Protein AF-A0A482ZYR1-F1 (afdb_monomer_lite)

Secondary structure (DSSP, 8-state):
--------PPPHHHHHHHHHHHHTTT----SSHHHHHHHHT-

Radius of gyration: 16.07 Å; chains: 1; bounding box: 25×42×28 Å

Structure (mmCIF, N/CA/C/O backbone):
data_AF-A0A482ZYR1-F1
#
_entry.id   AF-A0A482ZYR1-F1
#
loop_
_atom_site.group_PDB
_atom_site.id
_atom_site.type_symbol
_atom_site.label_atom_id
_atom_site.label_alt_id
_atom_site.label_comp_id
_atom_site.label_asym_id
_atom_site.label_entity_id
_atom_site.label_seq_id
_atom_site.pdbx_PDB_ins_code
_atom_site.Cartn_x
_atom_site.Cartn_y
_atom_site.Cartn_z
_atom_site.occupancy
_atom_site.B_iso_or_equiv
_atom_site.auth_seq_id
_atom_site.auth_comp_id
_atom_site.auth_asym_id
_atom_site.auth_atom_id
_atom_site.pdbx_PDB_model_num
ATOM 1 N N . MET A 1 1 ? 4.973 33.355 -14.957 1.00 43.47 1 MET A N 1
ATOM 2 C CA . MET A 1 1 ? 5.706 32.251 -14.302 1.00 43.47 1 MET A CA 1
ATOM 3 C C . MET A 1 1 ? 5.135 30.946 -14.833 1.00 43.47 1 MET A C 1
ATOM 5 O O . M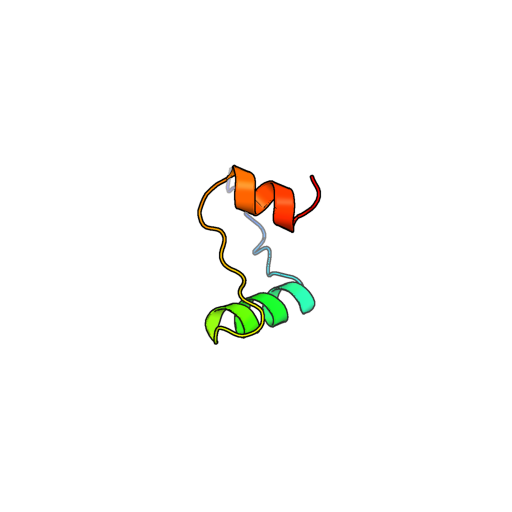ET A 1 1 ? 3.940 30.738 -14.689 1.00 43.47 1 MET A O 1
ATOM 9 N N . LYS A 1 2 ? 5.922 30.140 -15.555 1.00 47.00 2 LYS A N 1
ATOM 10 C CA . LYS A 1 2 ? 5.486 28.819 -16.030 1.00 47.00 2 LYS A CA 1
ATOM 11 C C . LYS A 1 2 ? 5.892 27.815 -14.953 1.00 47.00 2 LYS A C 1
ATOM 13 O O . LYS A 1 2 ? 7.084 27.581 -14.794 1.00 47.00 2 LYS A O 1
ATOM 18 N N . ASN A 1 3 ? 4.935 27.284 -14.195 1.00 50.72 3 ASN A N 1
ATOM 19 C CA . ASN A 1 3 ? 5.201 26.168 -13.291 1.00 50.72 3 ASN A CA 1
ATOM 20 C C . ASN A 1 3 ? 5.474 24.934 -14.152 1.00 50.72 3 ASN A C 1
ATOM 22 O O . ASN A 1 3 ? 4.552 24.269 -14.617 1.00 50.72 3 ASN A O 1
ATOM 26 N N . THR A 1 4 ? 6.746 24.666 -14.420 1.00 53.69 4 THR A N 1
ATOM 27 C CA . THR A 1 4 ? 7.190 23.395 -14.979 1.00 53.69 4 THR A CA 1
ATOM 28 C C . THR A 1 4 ? 7.064 22.348 -13.882 1.00 53.69 4 THR A C 1
ATOM 30 O O . THR A 1 4 ? 7.983 22.169 -13.086 1.00 53.69 4 THR A O 1
ATOM 33 N N . VAL A 1 5 ? 5.917 21.670 -13.816 1.00 62.91 5 VAL A N 1
ATOM 34 C CA . VAL A 1 5 ? 5.888 20.310 -13.275 1.00 62.91 5 VAL A CA 1
ATOM 35 C C . VAL A 1 5 ? 6.860 19.515 -14.139 1.00 62.91 5 VAL A C 1
ATOM 37 O O . VAL A 1 5 ? 6.602 19.276 -15.317 1.00 62.91 5 VAL A O 1
ATOM 40 N N . SER A 1 6 ? 8.042 19.214 -13.599 1.00 60.47 6 SER A N 1
ATOM 41 C CA . SER A 1 6 ? 8.904 18.192 -14.182 1.00 60.47 6 SER A CA 1
ATOM 42 C C . SER A 1 6 ? 8.039 16.954 -14.359 1.00 60.47 6 SER A C 1
ATOM 44 O O . SER A 1 6 ? 7.288 16.620 -13.446 1.00 60.47 6 SER A O 1
ATOM 46 N N . ASN A 1 7 ? 8.097 16.313 -15.518 1.00 68.56 7 ASN A N 1
ATOM 47 C CA . ASN A 1 7 ? 7.383 15.068 -15.754 1.00 68.56 7 ASN A CA 1
ATOM 48 C C . ASN A 1 7 ? 7.970 14.020 -14.785 1.00 68.56 7 ASN A C 1
ATOM 50 O O . ASN A 1 7 ? 9.036 13.468 -15.053 1.00 68.56 7 ASN A O 1
ATOM 54 N N . ILE A 1 8 ? 7.379 13.874 -13.590 1.00 76.62 8 ILE A N 1
ATOM 55 C CA . ILE A 1 8 ? 7.820 12.916 -12.571 1.00 76.62 8 ILE A CA 1
ATOM 56 C C . ILE A 1 8 ? 7.314 11.562 -13.048 1.00 76.62 8 ILE A C 1
ATOM 58 O O . ILE A 1 8 ? 6.203 11.149 -12.728 1.00 76.62 8 ILE A O 1
ATOM 62 N N . GLU A 1 9 ? 8.123 10.911 -13.875 1.00 85.06 9 GLU A N 1
ATOM 63 C CA . GLU A 1 9 ? 7.895 9.521 -14.236 1.00 85.06 9 GLU A CA 1
ATOM 64 C C . GLU A 1 9 ? 8.155 8.644 -13.000 1.00 85.06 9 GLU A C 1
ATOM 66 O O . GLU A 1 9 ? 9.136 8.875 -12.277 1.00 85.06 9 GLU A O 1
ATOM 71 N N . PRO A 1 10 ? 7.291 7.655 -12.715 1.00 91.56 10 PRO A N 1
ATOM 72 C CA . PRO A 1 10 ? 7.521 6.723 -11.623 1.00 91.56 10 PRO A CA 1
ATOM 73 C C . PRO A 1 10 ? 8.843 5.972 -11.806 1.00 91.56 10 PRO A C 1
ATOM 75 O O . PRO A 1 10 ? 9.297 5.725 -12.925 1.00 91.56 10 PRO A O 1
ATOM 78 N N . ASN A 1 11 ? 9.466 5.571 -10.697 1.00 93.75 11 ASN A N 1
ATOM 79 C CA . ASN A 1 11 ? 10.648 4.720 -10.786 1.00 93.75 11 ASN A CA 1
ATOM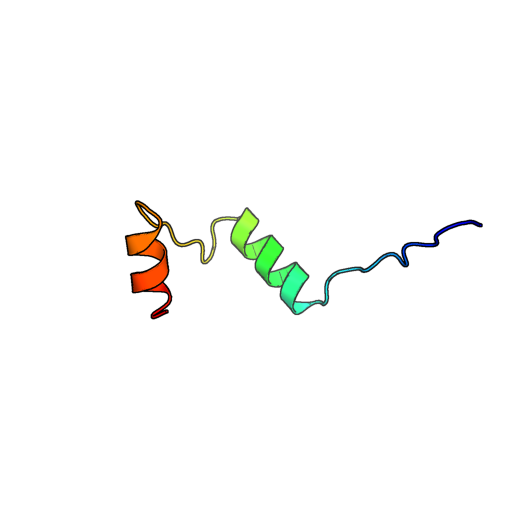 80 C C . ASN A 1 11 ? 10.271 3.333 -11.364 1.00 93.75 11 ASN A C 1
ATOM 82 O O . ASN A 1 11 ? 9.095 2.955 -11.331 1.00 93.75 11 ASN A O 1
ATOM 86 N N . PRO A 1 12 ? 11.247 2.552 -11.864 1.00 94.81 12 PRO A N 1
ATOM 87 C CA . PRO A 1 12 ? 10.965 1.265 -12.500 1.00 94.81 12 PRO A CA 1
ATOM 88 C C . PRO A 1 12 ? 10.151 0.294 -11.634 1.00 94.81 12 PRO A C 1
ATOM 90 O O . PRO A 1 12 ? 9.236 -0.345 -12.145 1.00 94.81 12 PRO A O 1
ATOM 93 N N . LEU A 1 13 ? 10.421 0.234 -10.325 1.00 96.94 13 LEU A N 1
ATOM 94 C CA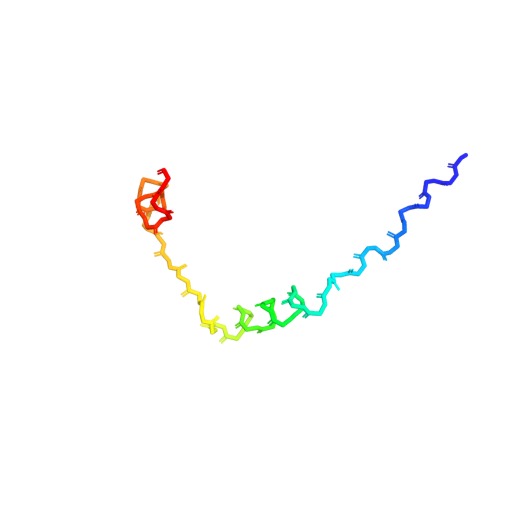 . LEU A 1 13 ? 9.683 -0.628 -9.398 1.00 96.94 13 LEU A CA 1
ATOM 95 C C . LEU A 1 13 ? 8.221 -0.182 -9.264 1.00 96.94 13 LEU A C 1
ATOM 97 O O . LEU A 1 13 ? 7.314 -1.005 -9.250 1.00 96.94 13 LEU A O 1
ATOM 101 N N . THR A 1 14 ? 7.965 1.124 -9.209 1.00 95.56 14 THR A N 1
ATOM 102 C CA . THR A 1 14 ? 6.597 1.648 -9.189 1.00 95.56 14 THR A CA 1
ATOM 103 C C . THR A 1 14 ? 5.851 1.305 -10.478 1.00 95.56 14 THR A C 1
ATOM 105 O O . THR A 1 14 ? 4.692 0.907 -10.407 1.00 95.56 14 THR A O 1
ATOM 108 N N . VAL A 1 15 ? 6.496 1.407 -11.645 1.00 96.44 15 VAL A N 1
ATOM 109 C CA . VAL A 1 15 ? 5.886 1.017 -12.931 1.00 96.44 15 VAL A CA 1
ATOM 110 C C . VAL A 1 15 ? 5.536 -0.476 -12.956 1.00 96.44 15 VAL A C 1
ATOM 112 O O . VAL A 1 15 ? 4.453 -0.849 -13.411 1.00 96.44 15 VAL A O 1
ATOM 115 N N . GLU A 1 16 ? 6.423 -1.329 -12.443 1.00 95.75 16 GLU A N 1
ATOM 116 C CA . GLU A 1 16 ? 6.200 -2.774 -12.343 1.00 95.75 16 GLU A CA 1
ATOM 117 C C . GLU A 1 16 ? 5.000 -3.101 -11.449 1.00 95.75 16 GLU A C 1
ATOM 119 O O . GLU A 1 16 ? 4.072 -3.779 -11.889 1.00 95.75 16 GLU A O 1
ATOM 124 N N . ILE A 1 17 ? 4.965 -2.552 -10.231 1.00 96.44 17 ILE A N 1
ATOM 125 C CA . ILE A 1 17 ? 3.865 -2.785 -9.288 1.00 96.44 17 ILE A CA 1
ATOM 126 C C . ILE A 1 17 ? 2.534 -2.285 -9.860 1.00 96.44 17 ILE A C 1
ATOM 128 O O . ILE A 1 17 ? 1.538 -2.999 -9.783 1.00 96.44 17 ILE A O 1
ATOM 132 N N . LEU A 1 18 ? 2.512 -1.118 -10.517 1.00 95.69 18 LEU A N 1
ATOM 133 C CA . LEU A 1 18 ? 1.310 -0.625 -11.201 1.00 95.69 18 LEU A CA 1
ATOM 134 C C . LEU A 1 18 ? 0.823 -1.596 -12.286 1.00 95.69 18 LEU A C 1
ATOM 136 O O . L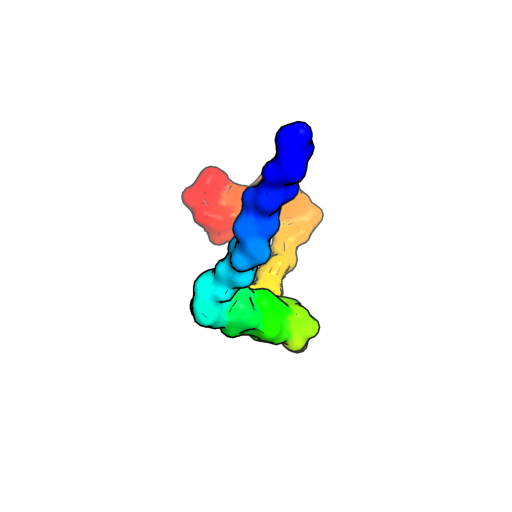EU A 1 18 ? -0.379 -1.834 -12.402 1.00 95.69 18 LEU A O 1
ATOM 140 N N . THR A 1 19 ? 1.744 -2.171 -13.062 1.00 95.50 19 THR A N 1
ATOM 141 C CA . THR A 1 19 ? 1.416 -3.144 -14.113 1.00 95.50 19 THR A CA 1
ATOM 142 C C . THR A 1 19 ? 0.850 -4.437 -13.519 1.00 95.50 19 THR A C 1
ATOM 144 O O . THR A 1 19 ? -0.141 -4.961 -14.029 1.00 95.50 19 THR A O 1
ATOM 147 N N . ASN A 1 20 ? 1.432 -4.928 -12.423 1.00 95.44 20 ASN A N 1
ATOM 148 C CA . ASN A 1 20 ? 0.960 -6.122 -11.717 1.00 95.44 20 ASN A CA 1
ATOM 149 C C . ASN A 1 20 ? -0.447 -5.897 -11.146 1.00 95.44 20 ASN A C 1
ATOM 151 O O . ASN A 1 20 ? -1.368 -6.660 -11.443 1.00 95.44 20 ASN A O 1
ATOM 155 N N . SER A 1 21 ? -0.664 -4.779 -10.447 1.00 94.56 21 SER A N 1
ATOM 156 C CA . SER A 1 21 ? -1.976 -4.453 -9.884 1.00 94.56 21 SER A CA 1
ATOM 157 C C . SER A 1 21 ? -3.060 -4.295 -10.957 1.00 94.56 21 SER A C 1
ATOM 159 O O . SER A 1 21 ? -4.189 -4.736 -10.752 1.00 94.56 21 SER A O 1
ATOM 161 N N . GLN A 1 22 ? -2.740 -3.732 -12.132 1.00 94.19 22 GLN A N 1
ATOM 162 C CA . GLN A 1 22 ? -3.687 -3.635 -13.257 1.00 94.19 22 GLN A CA 1
ATOM 163 C C . GLN A 1 22 ? -4.118 -5.000 -13.807 1.00 94.19 22 GLN A C 1
ATOM 165 O O . GLN A 1 22 ? -5.230 -5.135 -14.317 1.00 94.19 22 GLN A O 1
ATOM 170 N N . ARG A 1 23 ? -3.255 -6.013 -13.702 1.00 96.19 23 ARG A N 1
ATOM 171 C CA . ARG A 1 23 ? -3.556 -7.397 -14.094 1.00 96.19 23 ARG A CA 1
ATOM 172 C C . ARG A 1 23 ? -4.339 -8.160 -13.022 1.00 96.19 23 ARG A C 1
ATOM 174 O O . ARG A 1 23 ? -4.815 -9.257 -13.301 1.00 96.19 23 ARG A O 1
ATOM 181 N N . GLY A 1 24 ? -4.496 -7.578 -11.831 1.00 94.69 24 GLY A N 1
ATOM 182 C CA . GLY A 1 24 ? -5.052 -8.243 -10.653 1.00 94.69 24 GLY A CA 1
ATOM 183 C C . GLY A 1 24 ? -4.025 -9.077 -9.884 1.00 94.69 24 GLY A C 1
ATOM 184 O O . GLY A 1 24 ? -4.404 -9.792 -8.959 1.00 94.69 24 GLY A O 1
ATOM 185 N N . ASP A 1 25 ? -2.745 -8.983 -10.250 1.00 94.81 25 ASP A N 1
ATOM 186 C CA . ASP A 1 25 ? -1.660 -9.661 -9.555 1.00 94.81 25 ASP A CA 1
ATOM 187 C C . ASP A 1 25 ? -1.343 -8.891 -8.260 1.00 94.81 25 ASP A C 1
ATOM 189 O O . ASP A 1 25 ? -1.202 -7.667 -8.275 1.00 94.81 25 ASP A O 1
ATOM 193 N N . ASP A 1 26 ? -1.244 -9.617 -7.142 1.00 92.38 26 ASP A N 1
ATOM 194 C CA . ASP A 1 26 ? -0.897 -9.071 -5.816 1.00 92.38 26 ASP A CA 1
ATOM 195 C C . ASP A 1 26 ? -1.835 -7.946 -5.320 1.00 92.38 26 ASP A C 1
ATOM 197 O O . ASP A 1 26 ? -1.434 -6.999 -4.646 1.00 92.38 26 ASP A O 1
ATOM 201 N N . VAL A 1 27 ? -3.121 -8.032 -5.679 1.00 95.69 27 VAL A N 1
ATOM 202 C CA . VAL A 1 27 ? -4.165 -7.120 -5.193 1.00 95.69 27 VAL A CA 1
ATOM 203 C C . VAL A 1 27 ? -4.880 -7.745 -3.996 1.00 95.69 27 VAL A C 1
ATOM 205 O O . VAL A 1 27 ? -5.488 -8.811 -4.104 1.00 95.69 27 VAL A O 1
ATOM 208 N N . HIS A 1 28 ? -4.867 -7.048 -2.860 1.00 96.19 28 HIS A N 1
ATOM 209 C CA . HIS A 1 28 ? -5.573 -7.448 -1.641 1.00 96.19 28 HIS A CA 1
ATOM 210 C C . HIS A 1 28 ? -6.832 -6.600 -1.432 1.00 96.19 28 HIS A C 1
ATOM 212 O O . HIS A 1 28 ? -6.883 -5.432 -1.818 1.00 96.19 28 HIS A O 1
ATOM 218 N N . GLN A 1 29 ? -7.858 -7.190 -0.820 1.00 97.19 29 GLN A N 1
ATOM 219 C CA . GLN A 1 29 ? -9.110 -6.506 -0.501 1.00 97.19 29 GLN A CA 1
ATOM 220 C C . GLN A 1 29 ? -9.318 -6.460 1.011 1.00 97.19 29 GLN A C 1
ATOM 222 O O . GLN A 1 29 ? -9.036 -7.430 1.714 1.00 97.19 29 GLN A O 1
ATOM 227 N N . ALA A 1 30 ? -9.888 -5.356 1.479 1.00 98.06 30 ALA A N 1
ATOM 228 C CA . ALA A 1 30 ? -10.368 -5.194 2.843 1.00 98.06 30 ALA A CA 1
ATOM 229 C C . ALA A 1 30 ? -11.866 -4.875 2.819 1.00 98.06 30 ALA A C 1
ATOM 231 O O . ALA A 1 30 ? -12.359 -4.229 1.890 1.00 98.06 30 ALA A O 1
ATOM 232 N N . LYS A 1 31 ? -12.596 -5.351 3.827 1.00 97.50 31 LYS A N 1
ATOM 233 C CA . LYS A 1 31 ? -14.047 -5.136 3.951 1.00 97.50 31 LYS A CA 1
ATOM 234 C C . LYS A 1 31 ? -14.382 -3.700 4.345 1.00 97.50 31 LYS A C 1
ATOM 236 O O . LYS A 1 31 ? -15.383 -3.153 3.889 1.00 97.50 31 LYS A O 1
ATOM 241 N N . ASP A 1 32 ? -13.545 -3.119 5.194 1.00 97.56 32 ASP A N 1
ATOM 242 C CA . ASP A 1 32 ? -13.664 -1.778 5.747 1.00 97.56 32 ASP A CA 1
ATOM 243 C C . ASP A 1 32 ? -12.275 -1.251 6.157 1.00 97.56 32 ASP A C 1
ATOM 245 O O . ASP A 1 32 ? -11.242 -1.866 5.880 1.00 97.56 32 ASP A O 1
ATOM 249 N N . ILE A 1 33 ? -12.250 -0.064 6.763 1.00 97.69 33 ILE A N 1
ATOM 250 C CA . ILE A 1 33 ? -11.006 0.600 7.158 1.00 97.69 33 ILE A CA 1
ATOM 251 C C . ILE A 1 33 ? -10.317 -0.089 8.344 1.00 97.69 33 ILE A C 1
ATOM 253 O O . ILE A 1 33 ? -9.089 -0.118 8.389 1.00 97.69 33 ILE A O 1
ATOM 257 N N . ASP A 1 34 ? -11.086 -0.688 9.257 1.00 97.62 34 ASP A N 1
ATOM 258 C CA . ASP A 1 34 ? -10.537 -1.397 10.413 1.00 97.62 34 ASP A CA 1
ATO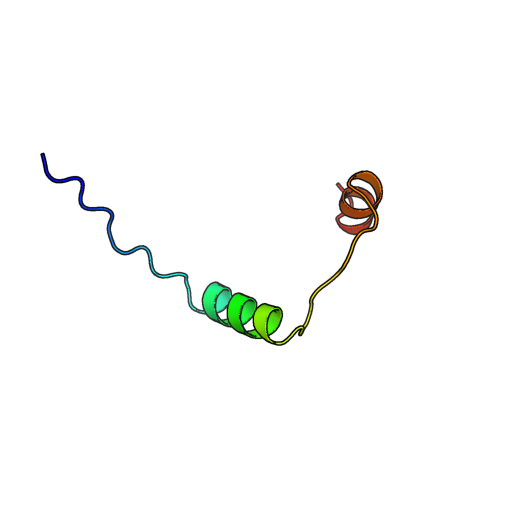M 259 C C . ASP A 1 34 ? -9.853 -2.695 9.956 1.00 97.62 34 ASP A C 1
ATOM 261 O O . ASP A 1 34 ? -8.747 -3.007 10.392 1.00 97.62 34 ASP A O 1
ATOM 265 N N . ASP A 1 35 ? -10.462 -3.432 9.022 1.00 98.12 35 ASP A N 1
ATOM 266 C CA . ASP A 1 35 ? -9.870 -4.601 8.362 1.00 98.12 35 ASP A CA 1
ATOM 267 C C . ASP A 1 35 ? -8.593 -4.226 7.592 1.00 98.12 35 ASP A C 1
ATOM 269 O O . ASP A 1 35 ? -7.581 -4.915 7.710 1.00 98.12 35 ASP A O 1
ATOM 273 N N . LEU A 1 36 ? -8.587 -3.093 6.879 1.00 98.12 36 LEU A N 1
ATOM 274 C CA . LEU A 1 36 ? -7.391 -2.601 6.188 1.00 98.12 36 LEU A CA 1
ATOM 275 C C . LEU A 1 36 ? -6.231 -2.347 7.163 1.00 98.12 36 LEU A C 1
ATOM 277 O O . LEU A 1 36 ? -5.112 -2.792 6.912 1.00 98.12 36 LEU A O 1
ATOM 281 N N . PHE A 1 37 ? -6.478 -1.653 8.275 1.00 98.19 37 PHE A N 1
ATOM 282 C CA . PHE A 1 37 ? -5.439 -1.366 9.268 1.00 98.19 37 PHE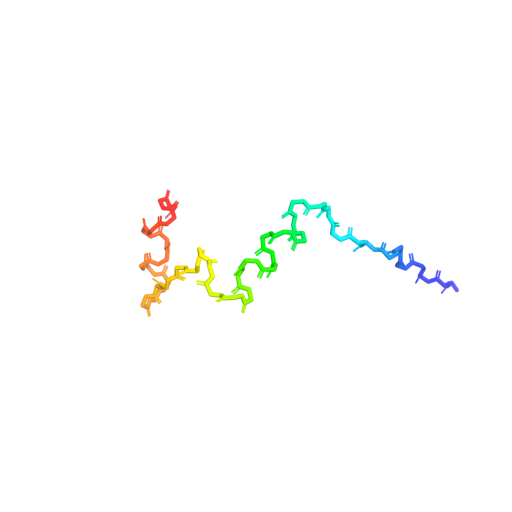 A CA 1
ATOM 283 C C . PHE A 1 37 ? -4.945 -2.626 9.975 1.00 98.19 37 PHE A C 1
ATOM 285 O O . PHE A 1 37 ? -3.736 -2.823 10.101 1.00 98.19 37 PHE A O 1
ATOM 292 N N . ASN A 1 38 ? -5.855 -3.545 10.305 1.00 97.94 38 ASN A N 1
ATOM 293 C CA . ASN A 1 38 ? -5.488 -4.854 10.839 1.00 97.94 38 ASN A CA 1
ATOM 294 C C . ASN A 1 38 ? -4.584 -5.636 9.870 1.00 97.94 38 ASN A C 1
ATOM 296 O O . ASN A 1 38 ? -3.569 -6.188 10.294 1.00 97.94 38 ASN A O 1
ATOM 300 N N . GLN A 1 39 ? -4.905 -5.661 8.570 1.00 97.44 39 GLN A N 1
ATOM 301 C CA . GLN A 1 39 ? -4.089 -6.337 7.551 1.00 97.44 39 GLN A CA 1
ATOM 302 C C . GLN A 1 39 ? -2.714 -5.680 7.369 1.00 97.44 39 GLN A C 1
ATOM 304 O O . GLN A 1 39 ? -1.720 -6.376 7.162 1.00 97.44 39 GLN A O 1
ATOM 309 N N . LEU A 1 40 ? -2.641 -4.352 7.485 1.00 97.56 40 LEU A N 1
ATOM 310 C CA . LEU A 1 40 ? -1.394 -3.587 7.410 1.00 97.56 40 LEU A CA 1
ATOM 311 C C . LEU A 1 40 ? -0.593 -3.590 8.722 1.00 97.56 40 LEU A C 1
ATOM 313 O O . LEU A 1 40 ? 0.555 -3.150 8.723 1.00 97.56 40 LEU A O 1
ATOM 317 N N . SER A 1 41 ? -1.164 -4.116 9.813 1.00 96.62 41 SER A N 1
ATOM 318 C CA . SER A 1 41 ? -0.573 -4.106 11.158 1.00 96.62 41 SER A CA 1
ATOM 319 C C . SER A 1 41 ? -0.204 -2.696 11.648 1.00 96.62 41 SER A C 1
ATOM 321 O O . SER A 1 41 ? 0.876 -2.499 12.214 1.00 96.62 41 SER A O 1
ATOM 323 N N . ILE A 1 42 ? -1.095 -1.723 11.417 1.00 94.94 42 ILE A N 1
ATOM 324 C CA . ILE A 1 42 ? -0.962 -0.315 11.844 1.00 94.94 42 ILE A CA 1
ATOM 325 C C . ILE A 1 42 ? -2.163 0.170 12.651 1.00 94.94 42 ILE A C 1
ATOM 327 O O . ILE A 1 42 ? -3.238 -0.457 12.548 1.00 94.94 42 ILE A O 1
#

Sequence (42 aa):
MKNTVSNIEPNPLTVEILTNSQRGDDVHQAKDIDDLFNQLSI

Foldseek 3Di:
DDPPPPPPDDDPVVVVVVVCVVVVHPDDDAPDPVRVCVVVVD

pLDDT: mean 88.56, std 15.72, range [43.47, 98.19]